Protein AF-A0A1A8EC72-F1 (afdb_monomer_lite)

Organism: Nothobranchius kadleci (NCBI:txid1051664)

pLDDT: mean 89.35, std 9.25, range [60.19, 98.5]

Foldseek 3Di:
DAAQPQDPPFAWFAQQKTFPPGDPQLNCLSQQVAQNRGGDDWAKDKDAWDQWGDWDGGNNHTHDIDRGTGGIIIGTPDGNPLDPHDQWDDDDNDTDHDDLDDDDLVVQQVVQVVVVHGFADDDDPVSVVCCCVPCVVRDDDDHGPDDPDD

Sequence (150 aa):
CPAGCSQSNYIVYGTSVYRGDSNICAAAIHAGVILNEVGGDCTLLKAEGQNFYPGSTRNGITSRQFDGNYAVSYTFADGELRCSGPDWYEFGEFCYKPFVDKKTWHNARRACRNLGADLVSIQSMLEQSWLESYLYEVTSDVWTGLNDLV

Radius of gyration: 19.46 Å; chains: 1; bounding box: 37×26×62 Å

InterPro domains:
  IPR001304 C-type lectin-like [PF00059] (102-147)
  IPR001304 C-type lectin-like [PS50041] (91-150)
  IPR004043 LCCL domain [PF03815] (1-67)
  IPR004043 LCCL domain [PS50820] (1-63)
  IPR004043 LCCL domain [SM00603] (1-64)
  IPR016186 C-type lectin-like/link domain superfamily [G3DSA:3.10.100.10] (79-150)
  IPR016187 C-type lectin fold [SSF56436] (83-148)
  IPR036609 LCCL domain superfamily [G3DSA:2.170.130.20] (1-78)
  IPR036609 LCCL domain superfamily [SSF69848] (1-75)
  IPR051957 Cysteine-rich secretory LCCL domain-containing protein [PTHR31331] (1-97)

Secondary structure (DSSP, 8-state):
--S----TT---B-SSSEETTS-HHHHHHHHTSSBTTTB----EEEEEEEEEE---EETTEEPBPEEEEEEEEEEESS-S-SSSSTT-EEETTEEE----S---HHHHHHHHHHTT--S----SHHHHHHHHHHHTTT-S----S-----

Structure (mmCIF, N/CA/C/O backbone):
data_AF-A0A1A8EC72-F1
#
_entry.id   AF-A0A1A8EC72-F1
#
loop_
_atom_site.group_PDB
_atom_site.id
_atom_site.type_symbol
_atom_site.label_atom_id
_atom_site.label_alt_id
_atom_site.label_comp_id
_atom_site.label_asym_id
_atom_site.label_entity_id
_atom_site.label_seq_id
_atom_site.pdbx_PDB_ins_code
_atom_site.Cartn_x
_atom_site.Cartn_y
_atom_site.Cartn_z
_atom_site.occupancy
_atom_site.B_iso_or_equiv
_atom_site.auth_seq_id
_atom_site.auth_comp_id
_atom_site.auth_asym_id
_atom_site.auth_atom_id
_atom_site.pdbx_PDB_model_num
ATOM 1 N N . CYS A 1 1 ? -5.727 4.071 -5.957 1.00 88.69 1 CYS A N 1
ATOM 2 C CA . CYS A 1 1 ? -5.965 2.961 -6.908 1.00 88.69 1 CYS A CA 1
ATOM 3 C C . CYS A 1 1 ? -7.198 2.170 -6.488 1.00 88.69 1 CYS A C 1
ATOM 5 O O . CYS A 1 1 ? -7.324 1.891 -5.301 1.00 88.69 1 CYS A O 1
ATOM 7 N N . PRO A 1 2 ? -8.113 1.823 -7.410 1.00 89.56 2 PRO A N 1
ATOM 8 C CA . PRO A 1 2 ? -9.294 1.025 -7.075 1.00 89.56 2 PRO A CA 1
ATOM 9 C C . PRO A 1 2 ? -8.935 -0.443 -6.797 1.00 89.56 2 PRO A C 1
ATOM 11 O O . PRO A 1 2 ? -7.902 -0.930 -7.262 1.00 89.56 2 PRO A O 1
ATOM 14 N N . ALA A 1 3 ? -9.823 -1.148 -6.095 1.00 88.06 3 ALA A N 1
ATOM 15 C CA . ALA A 1 3 ? -9.779 -2.603 -5.974 1.00 88.06 3 ALA A CA 1
ATOM 16 C C . ALA A 1 3 ? -9.926 -3.299 -7.346 1.00 88.06 3 ALA A C 1
ATOM 18 O O . ALA A 1 3 ? -10.551 -2.767 -8.266 1.00 88.06 3 ALA A O 1
ATOM 19 N N . GLY A 1 4 ? -9.379 -4.508 -7.477 1.00 89.06 4 GLY A N 1
ATOM 20 C CA . GLY A 1 4 ? -9.456 -5.354 -8.671 1.00 89.06 4 GLY A CA 1
ATOM 21 C C . GLY A 1 4 ? -8.608 -4.862 -9.847 1.00 89.06 4 GLY A C 1
ATOM 22 O O . GLY A 1 4 ? -8.975 -5.065 -11.004 1.00 89.06 4 GLY A O 1
ATOM 23 N N . CYS A 1 5 ? -7.486 -4.193 -9.579 1.00 87.75 5 CYS A N 1
ATOM 24 C CA . CYS A 1 5 ? -6.625 -3.599 -10.600 1.00 87.75 5 CYS A CA 1
ATOM 25 C C . CYS A 1 5 ? -5.564 -4.561 -11.187 1.00 87.75 5 CYS A C 1
ATOM 27 O O . CYS A 1 5 ? -4.719 -4.147 -11.975 1.00 87.75 5 CYS A O 1
ATOM 29 N N . SER A 1 6 ? -5.596 -5.859 -10.874 1.00 86.88 6 SER A N 1
ATOM 30 C CA . SER A 1 6 ? -4.670 -6.871 -11.412 1.00 86.88 6 SER A CA 1
ATOM 31 C C . SER A 1 6 ? -5.017 -7.334 -12.837 1.00 86.88 6 SER A C 1
ATOM 33 O O . SER A 1 6 ? -5.103 -8.534 -13.110 1.00 86.88 6 SER A O 1
ATOM 35 N N . GLN A 1 7 ? -5.278 -6.405 -13.758 1.00 83.25 7 GLN A N 1
ATOM 36 C CA . GLN A 1 7 ? -5.673 -6.766 -15.120 1.00 83.25 7 GLN A CA 1
ATOM 37 C C . GLN A 1 7 ? -4.478 -7.268 -15.942 1.00 83.25 7 GLN A C 1
ATOM 39 O O . GLN A 1 7 ? -3.408 -6.661 -15.956 1.00 83.25 7 GLN A O 1
ATOM 44 N N . SER A 1 8 ? -4.679 -8.349 -16.698 1.00 73.94 8 SER A N 1
ATOM 45 C CA . SER A 1 8 ? -3.632 -8.983 -17.512 1.00 73.94 8 SER A CA 1
ATOM 46 C C . SER A 1 8 ? -3.188 -8.161 -18.730 1.00 73.94 8 SER A C 1
ATOM 48 O O . SER A 1 8 ? -2.183 -8.486 -19.360 1.00 73.94 8 SER A O 1
ATOM 50 N N . ASN A 1 9 ? -3.940 -7.120 -19.099 1.00 85.06 9 ASN A N 1
ATOM 51 C CA . ASN A 1 9 ? -3.592 -6.184 -20.170 1.00 85.06 9 ASN A CA 1
ATOM 52 C C . ASN A 1 9 ? -2.730 -5.008 -19.681 1.00 85.06 9 ASN A C 1
ATOM 54 O O . ASN A 1 9 ? -2.184 -4.290 -20.520 1.00 85.06 9 ASN A O 1
ATOM 58 N N . TYR A 1 10 ? -2.594 -4.794 -18.367 1.00 91.62 10 TYR A N 1
ATOM 59 C CA . TYR A 1 10 ? -1.687 -3.774 -17.860 1.00 91.62 10 TYR A CA 1
ATOM 60 C C . TYR A 1 10 ? -0.241 -4.169 -18.113 1.00 91.62 10 TYR A C 1
ATOM 62 O O . TYR A 1 10 ? 0.170 -5.317 -17.946 1.00 91.62 10 TYR A O 1
ATOM 70 N N . ILE A 1 11 ? 0.539 -3.182 -18.540 1.00 93.75 11 ILE A N 1
ATOM 71 C CA . ILE A 1 11 ? 1.951 -3.361 -18.827 1.00 93.75 11 ILE A CA 1
ATOM 72 C C . ILE A 1 11 ? 2.735 -2.710 -17.696 1.00 93.75 11 ILE A C 1
ATOM 74 O O . ILE A 1 11 ? 2.563 -1.528 -17.402 1.00 93.75 11 ILE A O 1
ATOM 78 N N . VAL A 1 12 ? 3.592 -3.506 -17.068 1.00 97.50 12 VAL A N 1
ATOM 79 C CA . VAL A 1 12 ? 4.514 -3.073 -16.021 1.00 97.50 12 VAL A CA 1
ATOM 80 C C . VAL A 1 12 ? 5.911 -3.482 -16.456 1.00 97.50 12 VAL A C 1
ATOM 82 O O . VAL A 1 12 ? 6.105 -4.629 -16.854 1.00 97.50 12 VAL A O 1
ATOM 85 N N . TYR A 1 13 ? 6.872 -2.566 -16.394 1.00 98.06 13 TYR A N 1
ATOM 86 C CA . TYR A 1 13 ? 8.286 -2.837 -16.636 1.00 98.06 13 TYR A CA 1
ATOM 87 C C . TYR A 1 13 ? 9.100 -2.492 -15.396 1.00 98.06 13 TYR A C 1
ATOM 89 O O . TYR A 1 13 ? 8.947 -1.400 -14.850 1.00 98.06 13 TYR A O 1
ATOM 97 N N . GLY A 1 14 ? 10.003 -3.388 -15.003 1.00 97.44 14 GLY A N 1
ATOM 98 C CA . GLY A 1 14 ? 10.832 -3.215 -13.809 1.00 97.44 14 GLY A CA 1
ATOM 99 C C . GLY A 1 14 ? 10.240 -3.841 -12.546 1.00 97.44 14 GLY A C 1
ATOM 100 O O . GLY A 1 14 ? 9.069 -4.212 -12.510 1.00 97.44 14 GLY A O 1
ATOM 101 N N . THR A 1 15 ? 11.075 -3.973 -11.509 1.00 94.44 15 THR A N 1
ATOM 102 C CA . THR A 1 15 ? 10.726 -4.710 -10.281 1.00 94.44 15 THR A CA 1
ATOM 103 C C . THR A 1 15 ? 10.732 -3.880 -8.999 1.00 94.44 15 THR A C 1
ATOM 105 O O . THR A 1 15 ? 9.879 -4.094 -8.147 1.00 94.44 15 THR A O 1
ATOM 108 N N . SER A 1 16 ? 11.714 -2.995 -8.830 1.00 91.50 16 SER A N 1
ATOM 109 C CA . SER A 1 16 ? 11.851 -2.099 -7.667 1.00 91.50 16 SER A CA 1
ATOM 110 C C . SER A 1 16 ? 11.890 -0.643 -8.123 1.00 91.50 16 SER A C 1
ATOM 112 O O . SER A 1 16 ? 11.370 0.241 -7.454 1.00 91.50 16 SER A O 1
ATOM 114 N N . VAL A 1 17 ? 12.471 -0.417 -9.302 1.00 96.38 17 VAL A N 1
ATOM 115 C CA . VAL A 1 17 ? 12.316 0.803 -10.083 1.00 96.38 17 VAL A CA 1
ATOM 116 C C . VAL A 1 17 ? 11.488 0.443 -11.304 1.00 96.38 17 VAL A C 1
ATOM 118 O O . VAL A 1 17 ? 11.834 -0.497 -12.023 1.00 96.38 17 VAL A O 1
ATOM 121 N N . TYR A 1 18 ? 10.389 1.160 -11.509 1.00 97.81 18 TYR A N 1
ATOM 122 C CA . TYR A 1 18 ? 9.470 0.932 -12.613 1.00 97.81 18 TYR A CA 1
ATOM 123 C C . TYR A 1 18 ? 9.700 1.958 -13.711 1.00 97.81 18 TYR A C 1
ATOM 125 O O . TYR A 1 18 ? 9.964 3.135 -13.450 1.00 97.81 18 TYR A O 1
ATOM 133 N N . ARG A 1 19 ? 9.589 1.515 -14.962 1.00 98.19 19 ARG A N 1
ATOM 134 C CA . ARG A 1 19 ? 9.679 2.406 -16.121 1.00 98.19 19 ARG A CA 1
ATOM 135 C C . ARG A 1 19 ? 8.512 3.389 -16.108 1.00 98.19 19 ARG A C 1
ATOM 137 O O . ARG A 1 19 ? 7.396 2.989 -15.782 1.00 98.19 19 ARG A O 1
ATOM 144 N N . GLY A 1 20 ? 8.750 4.642 -16.489 1.00 97.56 20 GLY A N 1
ATOM 145 C CA . GLY A 1 20 ? 7.800 5.740 -16.291 1.00 97.56 20 GLY A CA 1
ATOM 146 C C . GLY A 1 20 ? 6.425 5.617 -16.957 1.00 97.56 20 GLY A C 1
ATOM 147 O O . GLY A 1 20 ? 5.506 6.313 -16.545 1.00 97.56 20 GLY A O 1
ATOM 148 N N . ASP A 1 21 ? 6.257 4.739 -17.945 1.00 96.75 21 ASP A N 1
ATOM 149 C CA . ASP A 1 21 ? 4.975 4.436 -18.604 1.00 96.75 21 ASP A CA 1
ATOM 150 C C . ASP A 1 21 ? 4.284 3.165 -18.082 1.00 96.75 21 ASP A C 1
ATOM 152 O O . ASP A 1 21 ? 3.232 2.775 -18.590 1.00 96.75 21 ASP A O 1
ATOM 156 N N . SER A 1 22 ? 4.859 2.502 -17.078 1.00 97.25 22 SER A N 1
ATOM 157 C CA . SER A 1 22 ? 4.249 1.334 -16.443 1.00 97.25 22 SER A CA 1
ATOM 158 C C . SER A 1 22 ? 2.954 1.727 -15.738 1.00 97.25 22 SER A C 1
ATOM 160 O O . SER A 1 22 ? 2.901 2.762 -15.069 1.00 97.25 22 SER A O 1
ATOM 162 N N . ASN A 1 23 ? 1.925 0.879 -15.822 1.00 96.25 23 ASN A N 1
ATOM 163 C CA . ASN A 1 23 ? 0.666 1.122 -15.121 1.00 96.25 23 ASN A CA 1
ATOM 164 C C . ASN A 1 23 ? 0.902 1.217 -13.605 1.00 96.25 23 ASN A C 1
ATOM 166 O O . ASN A 1 23 ? 1.350 0.255 -12.986 1.00 96.25 23 ASN A O 1
ATOM 170 N N . ILE A 1 24 ? 0.562 2.368 -13.025 1.00 95.19 24 ILE A N 1
ATOM 171 C CA . ILE A 1 24 ? 0.869 2.705 -11.631 1.00 95.19 24 ILE A CA 1
ATOM 172 C C . ILE A 1 24 ? 0.200 1.743 -10.647 1.00 95.19 24 ILE A C 1
ATOM 174 O O . ILE A 1 24 ? 0.851 1.272 -9.724 1.00 95.19 24 ILE A O 1
ATOM 178 N N . CYS A 1 25 ? -1.078 1.414 -10.839 1.00 94.50 25 CYS A N 1
ATOM 179 C CA . CYS A 1 25 ? -1.806 0.572 -9.890 1.00 94.50 25 CYS A CA 1
ATOM 180 C C . CYS A 1 25 ? -1.370 -0.894 -9.962 1.00 94.50 25 CYS A C 1
ATOM 182 O O . CYS A 1 25 ? -1.184 -1.531 -8.929 1.00 94.50 25 CYS A O 1
ATOM 184 N N . ALA A 1 26 ? -1.125 -1.416 -11.165 1.00 95.31 26 ALA A N 1
ATOM 185 C CA . ALA A 1 26 ? -0.550 -2.745 -11.331 1.00 95.31 26 ALA A CA 1
ATOM 186 C C . ALA A 1 26 ? 0.883 -2.812 -10.778 1.00 95.31 26 ALA A C 1
ATOM 188 O O . ALA A 1 26 ? 1.242 -3.795 -10.136 1.00 95.31 26 ALA A O 1
ATOM 189 N N . ALA A 1 27 ? 1.690 -1.763 -10.973 1.00 95.69 27 ALA A N 1
ATOM 190 C CA . ALA A 1 27 ? 3.025 -1.659 -10.388 1.00 95.69 27 ALA A CA 1
ATOM 191 C C . ALA A 1 27 ? 2.980 -1.544 -8.856 1.00 95.69 27 ALA A C 1
ATOM 193 O O . ALA A 1 27 ? 3.831 -2.122 -8.190 1.00 95.69 27 ALA A O 1
ATOM 194 N N . ALA A 1 28 ? 1.984 -0.858 -8.288 1.00 93.56 28 ALA A N 1
ATOM 195 C CA . ALA A 1 28 ? 1.795 -0.743 -6.842 1.00 93.56 28 ALA A CA 1
ATOM 196 C C . ALA A 1 28 ? 1.427 -2.095 -6.217 1.00 93.56 28 ALA A C 1
ATOM 198 O O . ALA A 1 28 ? 2.003 -2.473 -5.199 1.00 93.56 28 ALA A O 1
ATOM 199 N N . ILE A 1 29 ? 0.545 -2.864 -6.867 1.00 92.50 29 ILE A N 1
ATOM 200 C CA . ILE A 1 29 ? 0.246 -4.248 -6.471 1.00 92.50 29 ILE A CA 1
ATOM 201 C C . ILE A 1 29 ? 1.508 -5.103 -6.598 1.00 92.50 29 ILE A C 1
ATOM 203 O O . ILE A 1 29 ? 1.889 -5.765 -5.641 1.00 92.50 29 ILE A O 1
ATOM 207 N N . HIS A 1 30 ? 2.210 -5.044 -7.737 1.00 94.06 30 HIS A N 1
ATOM 208 C CA . HIS A 1 30 ? 3.473 -5.761 -7.943 1.00 94.06 30 HIS A CA 1
ATOM 209 C C . HIS A 1 30 ? 4.497 -5.449 -6.837 1.00 94.06 30 HIS A C 1
ATOM 211 O O . HIS A 1 30 ? 5.132 -6.353 -6.301 1.00 94.06 30 HIS A O 1
ATOM 217 N N . ALA A 1 31 ? 4.633 -4.176 -6.460 1.00 92.50 31 ALA A N 1
ATOM 218 C CA . ALA A 1 31 ? 5.512 -3.716 -5.388 1.00 92.50 31 ALA A CA 1
ATOM 219 C C . ALA A 1 31 ? 5.044 -4.136 -3.985 1.00 92.50 31 ALA A C 1
ATOM 221 O O . ALA A 1 31 ? 5.821 -4.021 -3.044 1.00 92.50 31 ALA A O 1
ATOM 222 N N . GLY A 1 32 ? 3.803 -4.607 -3.845 1.00 89.19 32 GLY A N 1
ATOM 223 C CA . GLY A 1 32 ? 3.195 -4.941 -2.560 1.00 89.19 32 GLY A CA 1
ATOM 224 C C . GLY A 1 32 ? 2.800 -3.716 -1.745 1.00 89.19 32 GLY A C 1
ATOM 225 O O . GLY A 1 32 ? 2.630 -3.843 -0.544 1.00 89.19 32 GLY A O 1
ATOM 226 N N . VAL A 1 33 ? 2.677 -2.544 -2.374 1.00 89.06 33 VAL A N 1
ATOM 227 C CA . VAL A 1 33 ? 2.325 -1.266 -1.724 1.00 89.06 33 VAL A CA 1
ATOM 228 C C . VAL A 1 33 ? 0.823 -1.163 -1.481 1.00 89.06 33 VAL A C 1
ATOM 230 O O . VAL A 1 33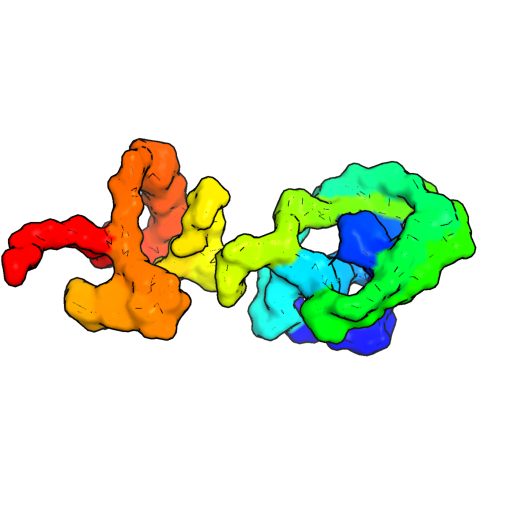 ? 0.379 -0.541 -0.524 1.00 89.06 33 VAL A O 1
ATOM 233 N N . ILE A 1 34 ? 0.027 -1.798 -2.341 1.00 85.94 34 ILE A N 1
ATOM 234 C CA . ILE A 1 34 ? -1.422 -1.925 -2.177 1.00 85.94 34 ILE A CA 1
ATOM 235 C C . ILE A 1 34 ? -1.842 -3.371 -2.445 1.00 85.94 34 ILE A C 1
ATOM 237 O O . ILE A 1 34 ? -1.224 -4.064 -3.256 1.00 85.94 34 ILE A O 1
ATOM 241 N N . LEU A 1 35 ? -2.926 -3.813 -1.808 1.00 85.50 35 LEU A N 1
ATOM 242 C CA . LEU A 1 35 ? -3.542 -5.109 -2.097 1.00 85.50 35 LEU A CA 1
ATOM 243 C C . LEU A 1 35 ? -4.523 -4.985 -3.261 1.00 85.50 35 LEU A C 1
ATOM 245 O O . LEU A 1 35 ? -5.261 -4.006 -3.358 1.00 85.50 35 LEU A O 1
ATOM 249 N N . ASN A 1 36 ? -4.578 -5.991 -4.131 1.00 88.56 36 ASN A N 1
ATOM 250 C CA . ASN A 1 36 ? -5.475 -5.963 -5.284 1.00 88.56 36 ASN A CA 1
ATOM 251 C C . ASN A 1 36 ? -6.949 -5.967 -4.863 1.00 88.56 36 ASN A C 1
ATOM 253 O O . ASN A 1 36 ? -7.755 -5.239 -5.423 1.00 88.56 36 ASN A O 1
ATOM 257 N N . GLU A 1 37 ? -7.306 -6.772 -3.873 1.00 86.06 37 GLU A N 1
ATOM 258 C CA . GLU A 1 37 ? -8.671 -6.967 -3.386 1.00 86.06 37 GLU A CA 1
ATOM 259 C C . GLU A 1 37 ? -9.279 -5.723 -2.727 1.00 86.06 37 GLU A C 1
ATOM 261 O O . GLU A 1 37 ? -10.501 -5.590 -2.719 1.00 86.06 37 GLU A O 1
ATOM 266 N N . VAL A 1 38 ? -8.451 -4.802 -2.226 1.00 83.06 38 VAL A N 1
ATOM 267 C CA . VAL A 1 38 ? -8.923 -3.581 -1.553 1.00 83.06 38 VAL A CA 1
ATOM 268 C C . VAL A 1 38 ? -8.579 -2.310 -2.330 1.00 83.06 38 VAL A C 1
ATOM 270 O O . VAL A 1 38 ? -9.350 -1.353 -2.324 1.00 83.06 38 VAL A O 1
ATOM 273 N N . GLY A 1 39 ? -7.452 -2.290 -3.040 1.00 84.38 39 GLY A N 1
ATOM 274 C CA . GLY A 1 39 ? -6.882 -1.064 -3.585 1.00 84.38 39 GLY A CA 1
ATOM 275 C C . GLY A 1 39 ? -6.236 -0.217 -2.486 1.00 84.38 39 GLY A C 1
ATOM 276 O O . GLY A 1 39 ? -5.735 -0.747 -1.496 1.00 84.38 39 GLY A O 1
ATOM 277 N N . GLY A 1 40 ? -6.228 1.100 -2.677 1.00 82.38 40 GLY A N 1
ATOM 278 C CA . GLY A 1 40 ? -5.652 2.053 -1.727 1.00 82.38 40 GLY A CA 1
ATOM 279 C C . GLY A 1 40 ? -4.837 3.147 -2.401 1.00 82.38 40 GLY A C 1
ATOM 280 O O . GLY A 1 40 ? -4.702 3.179 -3.632 1.00 82.38 40 GLY A O 1
ATOM 281 N N . ASP A 1 41 ? -4.309 4.052 -1.589 1.00 83.44 41 ASP A N 1
ATOM 282 C CA . ASP A 1 41 ? -3.430 5.122 -2.044 1.00 83.44 41 ASP A CA 1
ATOM 283 C C . ASP A 1 41 ? -1.981 4.642 -2.116 1.00 83.44 41 ASP A C 1
ATOM 285 O O . ASP A 1 41 ? -1.549 3.780 -1.358 1.00 83.44 41 ASP A O 1
ATOM 289 N N . CYS A 1 42 ? -1.233 5.179 -3.075 1.00 86.00 42 CYS A N 1
ATOM 290 C CA . CYS A 1 42 ? 0.184 4.891 -3.246 1.00 86.00 42 CYS A CA 1
ATOM 291 C C . CYS A 1 42 ? 0.912 6.190 -3.590 1.00 86.00 42 CYS A C 1
ATOM 293 O O . CYS A 1 42 ? 0.499 6.910 -4.506 1.00 86.00 42 CYS A O 1
ATOM 295 N N . THR A 1 43 ? 2.006 6.483 -2.891 1.00 88.38 43 THR A N 1
ATOM 296 C CA . THR A 1 43 ? 2.817 7.675 -3.164 1.00 88.38 43 THR A CA 1
ATOM 297 C C . THR A 1 43 ? 3.979 7.317 -4.082 1.00 88.38 43 THR A C 1
ATOM 299 O O . THR A 1 43 ? 4.734 6.385 -3.808 1.00 88.38 43 THR A O 1
ATOM 302 N N . LEU A 1 44 ? 4.139 8.051 -5.187 1.00 92.88 44 LEU A N 1
ATOM 303 C CA . LEU A 1 44 ? 5.206 7.817 -6.161 1.00 92.88 44 LEU A CA 1
ATOM 304 C C . LEU A 1 44 ? 6.347 8.809 -5.957 1.00 92.88 44 LEU A C 1
ATOM 306 O O . LEU A 1 44 ? 6.125 10.011 -5.816 1.00 92.88 44 LEU A O 1
ATOM 310 N N . LEU A 1 45 ? 7.575 8.311 -6.049 1.00 94.19 45 LEU A N 1
ATOM 311 C CA . LEU A 1 45 ? 8.780 9.123 -6.134 1.00 94.19 45 LEU A CA 1
ATOM 312 C C . LEU A 1 45 ? 9.301 9.066 -7.569 1.00 94.19 45 LEU A C 1
ATOM 314 O O . LEU A 1 45 ? 9.614 7.995 -8.093 1.00 94.19 45 LEU A O 1
ATOM 318 N N . LYS A 1 46 ? 9.386 10.230 -8.221 1.00 96.25 46 LYS A N 1
ATOM 319 C CA . LYS A 1 46 ? 10.021 10.345 -9.538 1.00 96.25 46 LYS A CA 1
ATOM 320 C C . LYS A 1 46 ? 11.501 9.984 -9.407 1.00 96.25 46 LYS A C 1
ATOM 322 O O . LYS A 1 46 ? 12.178 10.499 -8.522 1.00 96.25 46 LYS A O 1
ATOM 327 N N . ALA A 1 47 ? 12.000 9.161 -10.323 1.00 96.06 47 ALA A N 1
ATOM 328 C CA . ALA A 1 47 ? 13.401 8.772 -10.376 1.00 96.06 47 ALA A CA 1
ATOM 329 C C . ALA A 1 47 ? 13.976 8.954 -11.788 1.00 96.06 47 ALA A C 1
ATOM 331 O O . ALA A 1 47 ? 13.243 9.061 -12.778 1.00 96.06 47 ALA A O 1
ATOM 332 N N . GLU A 1 48 ? 15.303 8.973 -11.876 1.00 97.75 48 GLU A N 1
ATOM 333 C CA . GLU A 1 48 ? 16.010 9.003 -13.154 1.00 97.75 48 GLU A CA 1
ATOM 334 C C . GLU A 1 48 ? 15.715 7.751 -13.992 1.00 97.75 48 GLU A C 1
ATOM 336 O O . GLU A 1 48 ? 15.406 6.667 -13.482 1.00 97.75 48 GLU A O 1
ATOM 341 N N . GLY A 1 49 ? 15.793 7.920 -15.308 1.00 97.56 49 GLY A N 1
ATOM 342 C CA . GLY A 1 49 ? 15.701 6.836 -16.275 1.00 97.56 49 GLY A CA 1
ATOM 343 C C . GLY A 1 49 ? 16.774 5.756 -16.099 1.00 97.56 49 GLY A C 1
ATOM 344 O O . GLY A 1 49 ? 17.841 6.009 -15.542 1.00 97.56 49 GLY A O 1
ATOM 345 N N . GLN A 1 50 ? 16.507 4.546 -16.593 1.00 97.88 50 GLN A N 1
ATOM 346 C CA . GLN A 1 50 ? 17.479 3.448 -16.625 1.00 97.88 50 GLN A CA 1
ATOM 347 C C . GLN A 1 50 ? 17.622 2.893 -18.043 1.00 97.88 50 GLN A C 1
ATOM 349 O O . GLN A 1 50 ? 16.742 3.041 -18.890 1.00 97.88 50 GLN A O 1
ATOM 354 N N . ASN A 1 51 ? 18.753 2.239 -18.298 1.00 97.56 51 ASN A N 1
ATOM 355 C CA . ASN A 1 51 ? 19.011 1.496 -19.530 1.00 97.56 51 ASN A CA 1
ATOM 356 C C . ASN A 1 51 ? 18.614 0.017 -19.441 1.00 97.56 51 ASN A C 1
ATOM 358 O O . ASN A 1 51 ? 18.663 -0.686 -20.445 1.00 97.56 51 ASN A O 1
ATOM 362 N N . PHE A 1 52 ? 18.225 -0.450 -18.257 1.00 97.88 52 PHE A N 1
ATOM 363 C CA . PHE A 1 52 ? 17.780 -1.811 -18.024 1.00 97.88 52 PHE A CA 1
ATOM 364 C C . PHE A 1 52 ? 16.784 -1.840 -16.866 1.00 97.88 52 PHE A C 1
ATOM 366 O O . PHE A 1 52 ? 17.067 -1.316 -15.793 1.00 97.88 52 PHE A O 1
ATOM 373 N N . TYR A 1 53 ? 15.640 -2.486 -17.072 1.00 98.31 53 TYR A N 1
ATOM 374 C CA . TYR A 1 53 ? 14.629 -2.723 -16.047 1.00 98.31 53 TYR A CA 1
ATOM 375 C C . TYR A 1 53 ? 14.407 -4.233 -15.928 1.00 98.31 53 TYR A C 1
ATOM 377 O O . TYR A 1 53 ? 13.861 -4.826 -16.862 1.00 98.31 53 TYR A O 1
ATOM 385 N N . PRO A 1 54 ? 14.797 -4.881 -14.817 1.00 97.81 54 PRO A N 1
ATOM 386 C CA . PRO A 1 54 ? 14.583 -6.314 -14.638 1.00 97.81 54 PRO A CA 1
ATOM 387 C C . PRO A 1 54 ? 13.094 -6.624 -14.445 1.00 97.81 54 PRO A C 1
ATOM 389 O O . PRO A 1 54 ? 12.423 -5.981 -13.637 1.00 97.81 54 PRO A O 1
ATOM 392 N N . GLY A 1 55 ? 12.586 -7.624 -15.165 1.00 97.56 55 GLY A N 1
ATOM 393 C CA . GLY A 1 55 ? 11.233 -8.151 -14.961 1.00 97.56 55 GLY A CA 1
ATOM 394 C C . GLY A 1 55 ? 11.198 -9.200 -13.850 1.00 97.56 55 GLY A C 1
ATOM 395 O O . GLY A 1 55 ? 12.178 -9.912 -13.629 1.00 97.56 55 GLY A O 1
ATOM 396 N N . SER A 1 56 ? 10.073 -9.315 -13.152 1.00 97.75 56 SER A N 1
ATOM 397 C CA . SER A 1 56 ? 9.837 -10.344 -12.137 1.00 97.75 56 SER A CA 1
ATOM 398 C C . SER A 1 56 ? 8.342 -10.643 -11.985 1.00 97.75 56 SER A C 1
ATOM 400 O O . SER A 1 56 ? 7.503 -10.058 -12.666 1.00 97.75 56 SER A O 1
ATOM 402 N N . THR A 1 57 ? 7.990 -11.603 -11.131 1.00 95.69 57 THR A N 1
ATOM 403 C CA . THR A 1 57 ? 6.599 -11.806 -10.705 1.00 95.69 57 THR A CA 1
ATOM 404 C C . THR A 1 57 ? 6.528 -11.642 -9.198 1.00 95.69 57 THR A C 1
ATOM 406 O O . THR A 1 57 ? 7.229 -12.348 -8.473 1.00 95.69 57 THR A O 1
ATOM 409 N N . ARG A 1 58 ? 5.700 -10.705 -8.735 1.00 92.44 58 ARG A N 1
ATOM 410 C CA . ARG A 1 58 ? 5.468 -10.397 -7.318 1.00 92.44 58 ARG A CA 1
ATOM 411 C C . ARG A 1 58 ? 3.994 -10.082 -7.114 1.00 92.44 58 ARG A C 1
ATOM 413 O O . ARG A 1 58 ? 3.379 -9.462 -7.980 1.00 92.44 58 ARG A O 1
ATOM 420 N N . ASN A 1 59 ? 3.427 -10.530 -5.994 1.00 89.88 59 ASN A N 1
ATOM 421 C CA . ASN A 1 59 ? 2.054 -10.196 -5.591 1.00 89.88 59 ASN A CA 1
ATOM 422 C C . ASN A 1 59 ? 1.001 -10.430 -6.696 1.00 89.88 59 ASN A C 1
ATOM 424 O O . ASN A 1 59 ? 0.081 -9.642 -6.894 1.00 89.88 59 ASN A O 1
ATOM 428 N N . GLY A 1 60 ? 1.167 -11.511 -7.467 1.00 90.12 60 GLY A N 1
ATOM 429 C CA . GLY A 1 60 ? 0.251 -11.888 -8.550 1.00 90.12 60 GLY A CA 1
ATOM 430 C C . GLY A 1 60 ? 0.370 -11.072 -9.845 1.00 90.12 60 GLY A C 1
ATOM 431 O O . GLY A 1 60 ? -0.358 -11.355 -10.792 1.00 90.12 60 GLY A O 1
ATOM 432 N N . ILE A 1 61 ? 1.288 -10.105 -9.929 1.00 94.44 61 ILE A N 1
ATOM 433 C CA . ILE A 1 61 ? 1.571 -9.331 -11.143 1.00 94.44 61 ILE A CA 1
ATOM 434 C C . ILE A 1 61 ? 2.912 -9.777 -11.724 1.00 94.44 61 ILE A C 1
ATOM 436 O O . ILE A 1 61 ? 3.897 -9.916 -11.001 1.00 94.44 61 ILE A O 1
ATOM 44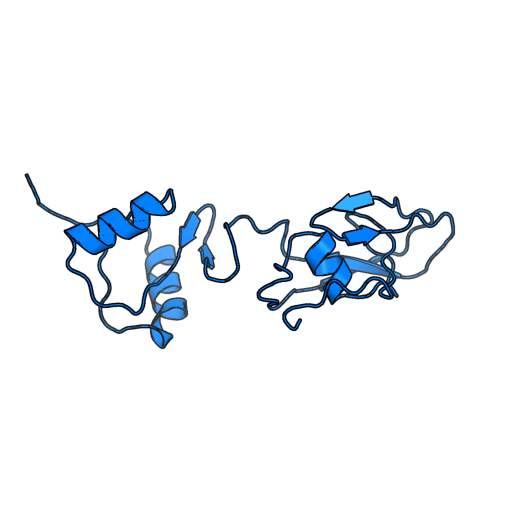0 N N . THR A 1 62 ? 2.973 -9.960 -13.043 1.00 95.56 62 THR A N 1
ATOM 441 C CA . THR A 1 62 ? 4.228 -10.187 -13.771 1.00 95.56 62 THR A CA 1
ATOM 442 C C . THR A 1 62 ? 4.655 -8.902 -14.471 1.00 95.56 62 THR A C 1
ATOM 444 O O . THR A 1 62 ? 3.981 -8.428 -15.387 1.00 95.56 62 THR A O 1
ATOM 447 N N . SER A 1 63 ? 5.792 -8.347 -14.061 1.00 97.25 63 SER A N 1
ATOM 448 C CA . SER A 1 63 ? 6.463 -7.251 -14.753 1.00 97.25 63 SER A CA 1
ATOM 449 C C . SER A 1 63 ? 7.381 -7.776 -15.859 1.00 97.25 63 SER A C 1
ATOM 451 O O . SER A 1 63 ? 7.950 -8.868 -15.795 1.00 97.25 63 SER A O 1
ATOM 453 N N . ARG A 1 64 ? 7.527 -6.987 -16.919 1.00 97.38 64 ARG A N 1
ATOM 454 C CA . ARG A 1 64 ? 8.350 -7.299 -18.084 1.00 97.38 64 ARG A CA 1
ATOM 455 C C . ARG A 1 64 ? 9.747 -6.728 -17.909 1.00 97.38 64 ARG A C 1
ATOM 457 O O . ARG A 1 64 ? 9.928 -5.624 -17.397 1.00 97.38 64 ARG A O 1
ATOM 464 N N . GLN A 1 65 ? 10.729 -7.467 -18.406 1.00 98.25 65 GLN A N 1
ATOM 465 C CA . GLN A 1 65 ? 12.070 -6.931 -18.570 1.00 98.25 65 GLN A CA 1
ATOM 466 C C . GLN A 1 65 ? 12.096 -5.936 -19.736 1.00 98.25 65 GLN A C 1
ATOM 468 O O . GLN A 1 65 ? 11.417 -6.133 -20.747 1.00 98.25 65 GLN A O 1
ATOM 473 N N . PHE A 1 66 ? 12.899 -4.887 -19.606 1.00 98.19 66 PHE A N 1
ATOM 474 C CA . PHE A 1 66 ? 13.216 -3.971 -20.694 1.00 98.19 66 PHE A CA 1
ATOM 475 C C . PHE A 1 66 ? 14.722 -3.735 -20.739 1.00 98.19 66 PHE A C 1
ATOM 477 O O . PHE A 1 66 ? 15.303 -3.305 -19.749 1.00 98.19 66 PHE A O 1
ATOM 484 N N . ASP A 1 67 ? 15.333 -4.028 -21.883 1.00 97.25 67 ASP A N 1
ATOM 485 C CA . ASP A 1 67 ? 16.745 -3.770 -22.163 1.00 97.25 67 ASP A CA 1
ATOM 486 C C . ASP A 1 67 ? 16.817 -2.641 -23.198 1.00 97.25 67 ASP A C 1
ATOM 488 O O . ASP A 1 67 ? 16.539 -2.837 -24.383 1.00 97.25 67 ASP A O 1
ATOM 492 N N . GLY A 1 68 ? 17.024 -1.420 -22.713 1.00 95.25 68 GLY A N 1
ATOM 493 C CA . GLY A 1 68 ? 16.896 -0.199 -23.493 1.00 95.25 68 GLY A CA 1
ATOM 494 C C . GLY A 1 68 ? 16.834 1.046 -22.613 1.00 95.25 68 GLY A C 1
ATOM 495 O O . GLY A 1 68 ? 16.384 1.010 -21.469 1.00 95.25 68 GLY A O 1
ATOM 496 N N . ASN A 1 69 ? 17.278 2.176 -23.163 1.00 96.69 69 ASN A N 1
ATOM 497 C CA . ASN A 1 69 ? 17.241 3.460 -22.467 1.00 96.69 69 ASN A CA 1
ATOM 498 C C . ASN A 1 69 ? 15.810 4.004 -22.400 1.00 96.69 69 ASN A C 1
ATOM 500 O O . ASN A 1 69 ? 15.151 4.162 -23.430 1.00 96.69 69 ASN A O 1
ATOM 504 N N . TYR A 1 70 ? 15.351 4.315 -21.192 1.00 97.56 70 TYR A N 1
ATOM 505 C CA . TYR A 1 70 ? 14.120 5.051 -20.961 1.00 97.56 70 TYR A CA 1
ATOM 506 C C . TYR A 1 70 ? 14.394 6.257 -20.066 1.00 97.56 70 TYR A C 1
ATOM 508 O O . TYR A 1 70 ? 15.092 6.135 -19.070 1.00 97.56 70 TYR A O 1
ATOM 516 N N . ALA A 1 71 ? 13.835 7.420 -20.407 1.00 97.38 71 ALA A N 1
ATOM 517 C CA . ALA A 1 71 ? 14.254 8.700 -19.828 1.00 97.38 71 ALA A CA 1
ATOM 518 C C . ALA A 1 71 ? 13.775 8.952 -18.387 1.00 97.38 71 ALA A C 1
ATOM 520 O O . ALA A 1 71 ? 14.333 9.802 -17.699 1.00 97.38 71 ALA A O 1
ATOM 521 N N . VAL A 1 72 ? 12.729 8.262 -17.930 1.00 97.81 72 VAL A N 1
ATOM 522 C CA . VAL A 1 72 ? 12.120 8.517 -16.619 1.00 97.81 72 VAL A CA 1
ATOM 523 C C . VAL A 1 72 ? 11.648 7.232 -15.960 1.00 97.81 72 VAL A C 1
ATOM 525 O O . VAL A 1 72 ? 11.095 6.344 -16.608 1.00 97.81 72 VAL A O 1
ATOM 528 N N . SER A 1 73 ? 11.827 7.156 -14.651 1.00 98.50 73 SER A N 1
ATOM 529 C CA . SER A 1 73 ? 11.351 6.044 -13.838 1.00 98.50 73 SER A CA 1
ATOM 530 C C . SER A 1 73 ? 10.533 6.553 -12.660 1.00 98.50 73 SER A C 1
ATOM 532 O O . SER A 1 73 ? 10.491 7.753 -12.373 1.00 98.50 73 SER A O 1
ATOM 5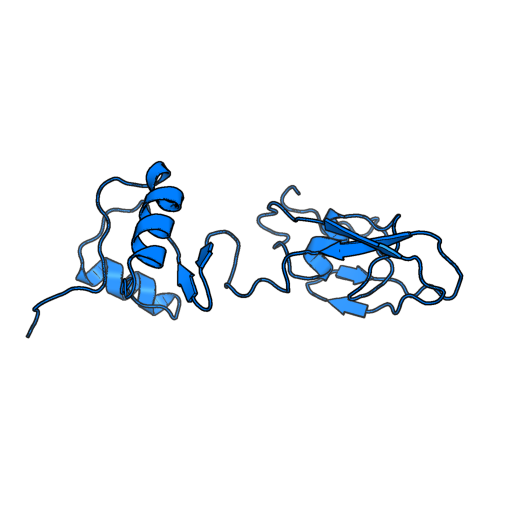34 N N . TYR A 1 74 ? 9.917 5.628 -11.937 1.00 97.44 74 TYR A N 1
ATOM 535 C CA . TYR A 1 74 ? 9.387 5.898 -10.610 1.00 97.44 74 TYR A CA 1
ATOM 536 C C . TYR A 1 74 ? 9.638 4.731 -9.659 1.00 97.44 74 TYR A C 1
ATOM 538 O O . TYR A 1 74 ? 9.818 3.581 -10.069 1.00 97.44 74 TYR A O 1
ATOM 546 N N . THR A 1 75 ? 9.627 5.046 -8.372 1.00 96.06 75 THR A N 1
ATOM 547 C CA . THR A 1 75 ? 9.522 4.084 -7.273 1.00 96.06 75 THR A CA 1
ATOM 548 C C . THR A 1 75 ? 8.314 4.451 -6.420 1.00 96.06 75 THR A C 1
ATOM 550 O O . THR A 1 75 ? 7.735 5.527 -6.584 1.00 96.06 75 THR A O 1
ATOM 553 N N . PHE A 1 76 ? 7.931 3.576 -5.501 1.00 92.56 76 PHE A N 1
ATOM 554 C CA . PHE A 1 76 ? 6.976 3.933 -4.457 1.00 92.56 76 PHE A CA 1
ATOM 555 C C . PHE A 1 76 ? 7.729 4.481 -3.242 1.00 92.56 76 PHE A C 1
ATOM 557 O O . PHE A 1 76 ? 8.859 4.062 -2.981 1.00 92.56 76 PHE A O 1
ATOM 564 N N . ALA A 1 77 ? 7.149 5.481 -2.576 1.00 84.81 77 ALA A N 1
ATOM 565 C CA . ALA A 1 77 ? 7.679 6.016 -1.321 1.00 84.81 77 ALA A CA 1
ATOM 566 C C . ALA A 1 77 ? 7.514 4.995 -0.189 1.00 84.81 77 ALA A C 1
ATOM 568 O O . ALA A 1 77 ? 8.391 4.857 0.661 1.00 84.81 77 ALA A O 1
ATOM 569 N N . ASP A 1 78 ? 6.408 4.259 -0.247 1.00 71.25 78 ASP A N 1
ATOM 570 C CA . ASP A 1 78 ? 6.071 3.184 0.668 1.00 71.25 78 ASP A CA 1
ATOM 571 C C . ASP A 1 78 ? 6.714 1.881 0.159 1.00 71.25 78 ASP A C 1
ATOM 573 O O . ASP A 1 78 ? 6.713 1.594 -1.044 1.00 71.25 78 ASP A O 1
ATOM 577 N N . GLY A 1 79 ? 7.332 1.116 1.063 1.00 64.50 79 GLY A N 1
ATOM 578 C CA . GLY A 1 79 ? 7.860 -0.217 0.758 1.00 64.50 79 GLY A CA 1
ATOM 579 C C . GLY A 1 79 ? 6.744 -1.253 0.586 1.00 64.50 79 GLY A C 1
ATOM 580 O O . GLY A 1 79 ? 5.562 -0.922 0.631 1.00 64.50 79 GLY A O 1
ATOM 581 N N . GLU A 1 80 ? 7.116 -2.525 0.416 1.00 64.44 80 GLU A N 1
ATOM 582 C CA . GLU A 1 80 ? 6.170 -3.641 0.577 1.00 64.44 80 GLU A CA 1
ATOM 583 C C . GLU A 1 80 ? 5.418 -3.455 1.904 1.00 64.44 80 GLU A C 1
ATOM 585 O O . GLU A 1 80 ? 6.065 -3.179 2.919 1.00 64.44 80 GLU A O 1
ATOM 590 N N . LEU A 1 81 ? 4.080 -3.519 1.874 1.00 63.12 81 LEU A N 1
ATOM 591 C CA . LEU A 1 81 ? 3.203 -3.269 3.019 1.00 63.12 81 LEU A CA 1
ATOM 592 C C . LEU A 1 81 ? 3.766 -3.982 4.253 1.00 63.12 81 LEU A C 1
ATOM 594 O O . LEU A 1 81 ? 3.708 -5.207 4.360 1.00 63.12 81 LEU A O 1
ATOM 598 N N . ARG A 1 82 ? 4.327 -3.212 5.194 1.00 69.69 82 ARG A N 1
ATOM 599 C CA . ARG A 1 82 ? 4.904 -3.772 6.429 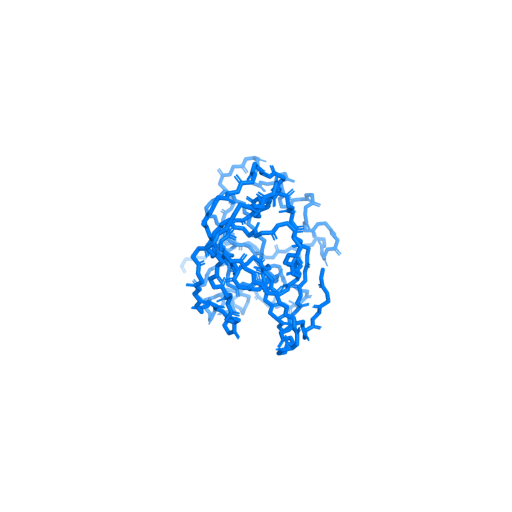1.00 69.69 82 ARG A CA 1
ATOM 600 C C . ARG A 1 82 ? 3.822 -4.374 7.320 1.00 69.69 82 ARG A C 1
ATOM 602 O O . ARG A 1 82 ? 4.107 -5.228 8.156 1.00 69.69 82 ARG A O 1
ATOM 609 N N . CYS A 1 83 ? 2.583 -3.944 7.110 1.00 78.38 83 CYS A N 1
ATOM 610 C CA . CYS A 1 83 ? 1.401 -4.416 7.800 1.00 78.38 83 CYS A CA 1
ATOM 611 C C . CYS A 1 83 ? 0.528 -5.282 6.890 1.00 78.38 83 CYS A C 1
ATOM 613 O O . CYS A 1 83 ? 0.469 -5.079 5.682 1.00 78.38 83 CYS A O 1
ATOM 615 N N . SER A 1 84 ? -0.197 -6.233 7.479 1.00 75.44 84 SER A N 1
ATOM 616 C CA . SER A 1 84 ? -0.922 -7.309 6.783 1.00 75.44 84 SER A CA 1
ATOM 617 C C . SER A 1 84 ? -2.174 -6.873 5.993 1.00 75.44 84 SER A C 1
ATOM 619 O O . SER A 1 84 ? -3.125 -7.648 5.874 1.00 75.44 84 SER A O 1
ATOM 621 N N . GLY A 1 85 ? -2.222 -5.637 5.494 1.00 71.88 85 GLY A N 1
ATOM 622 C CA . GLY A 1 85 ? -3.282 -5.109 4.642 1.00 71.88 85 GLY A CA 1
ATOM 623 C C . GLY A 1 85 ? -3.694 -3.669 4.969 1.00 71.88 85 GLY A C 1
ATOM 624 O O . GLY A 1 85 ? -3.185 -3.075 5.910 1.00 71.88 85 GLY A O 1
ATOM 625 N N . PRO A 1 86 ? -4.646 -3.111 4.210 1.00 69.69 86 PRO A N 1
ATOM 626 C CA . PRO A 1 86 ? -5.009 -1.687 4.225 1.00 69.69 86 PRO A CA 1
ATOM 627 C C . PRO A 1 86 ? -5.805 -1.254 5.457 1.00 69.69 86 PRO A C 1
ATOM 629 O O . PRO A 1 86 ? -5.818 -0.076 5.788 1.00 69.69 86 PRO A O 1
ATOM 632 N N . ASP A 1 87 ? -6.442 -2.193 6.160 1.00 80.88 87 ASP A N 1
ATOM 633 C CA . ASP A 1 87 ? -7.077 -1.904 7.453 1.00 80.88 87 ASP A CA 1
ATOM 634 C C . ASP A 1 87 ? -6.048 -1.803 8.594 1.00 80.88 87 ASP A C 1
ATOM 636 O O . ASP A 1 87 ? -6.424 -1.673 9.761 1.00 80.88 87 ASP A O 1
ATOM 640 N N . TRP A 1 88 ? -4.761 -1.979 8.286 1.00 85.88 88 TRP A N 1
ATOM 641 C CA . TRP A 1 88 ? -3.676 -1.786 9.226 1.00 85.88 88 TRP A CA 1
ATOM 642 C C . TRP A 1 88 ? -2.949 -0.488 8.903 1.00 85.88 88 TRP A C 1
ATOM 644 O O . TRP A 1 88 ? -2.545 -0.240 7.772 1.00 85.88 88 TRP A O 1
ATOM 654 N N . TYR A 1 89 ? -2.739 0.306 9.936 1.00 84.31 89 TYR A N 1
ATOM 655 C CA . TYR A 1 89 ? -2.061 1.585 9.889 1.00 84.31 89 TYR A CA 1
ATOM 656 C C . TYR A 1 89 ? -0.666 1.429 10.482 1.00 84.31 89 TYR A C 1
ATOM 658 O O . TYR A 1 89 ? -0.513 0.828 11.546 1.00 84.31 89 TYR A O 1
ATOM 666 N N . GLU A 1 90 ? 0.349 1.954 9.803 1.00 84.19 90 GLU A N 1
ATOM 667 C CA . GLU A 1 90 ? 1.733 1.894 10.271 1.00 84.19 90 GLU A CA 1
ATOM 668 C C . GLU A 1 90 ? 2.074 3.124 11.116 1.00 84.19 90 GLU A C 1
ATOM 670 O O . GLU A 1 90 ? 1.841 4.264 10.710 1.00 84.19 90 GLU A O 1
ATOM 675 N N . PHE A 1 91 ? 2.692 2.884 12.271 1.00 85.69 91 PHE A N 1
ATOM 676 C CA . PHE A 1 91 ? 3.398 3.914 13.021 1.00 85.69 91 PHE A CA 1
ATOM 677 C C . PHE A 1 91 ? 4.708 3.344 13.572 1.00 85.69 91 PHE A C 1
ATOM 679 O O . PHE A 1 91 ? 4.720 2.481 14.455 1.00 85.69 91 PHE A O 1
ATOM 686 N N . GLY A 1 92 ? 5.830 3.826 13.031 1.00 83.50 92 GLY A N 1
ATOM 687 C CA . GLY A 1 92 ? 7.163 3.336 13.373 1.00 83.50 92 GLY A CA 1
ATOM 688 C C . GLY A 1 92 ? 7.407 1.918 12.852 1.00 83.50 92 GLY A C 1
ATOM 689 O O . GLY A 1 92 ? 7.524 1.705 11.652 1.00 83.50 92 GLY A O 1
ATOM 690 N N . GLU A 1 93 ? 7.533 0.947 13.754 1.00 83.19 93 GLU A N 1
ATOM 691 C CA . GLU A 1 93 ? 7.695 -0.478 13.410 1.00 83.19 93 GLU A CA 1
ATOM 692 C C . GLU A 1 93 ? 6.450 -1.311 13.746 1.00 83.19 93 GLU A C 1
ATOM 694 O O . GLU A 1 93 ? 6.481 -2.539 13.673 1.00 83.19 93 GLU A O 1
ATOM 699 N N . PHE A 1 94 ? 5.355 -0.653 14.131 1.00 88.12 94 PHE A N 1
ATOM 700 C CA . PHE A 1 94 ? 4.139 -1.301 14.605 1.00 88.12 94 PHE A CA 1
ATOM 701 C C . PHE A 1 94 ? 2.964 -1.066 13.657 1.00 88.12 94 PHE A C 1
ATOM 703 O O . PHE A 1 94 ? 2.861 -0.031 12.996 1.00 88.12 94 PHE A O 1
ATOM 710 N N . CYS A 1 95 ? 2.054 -2.038 13.650 1.00 90.44 95 CYS A N 1
ATOM 711 C CA . CYS A 1 95 ? 0.841 -2.047 12.847 1.00 90.44 95 CYS A CA 1
ATOM 712 C C . CYS A 1 95 ? -0.390 -1.987 13.753 1.00 90.44 95 CYS A C 1
ATOM 714 O O . CYS A 1 95 ? -0.528 -2.794 14.674 1.00 90.44 95 CYS A O 1
ATOM 716 N N . TYR A 1 96 ? -1.310 -1.075 13.457 1.00 90.31 96 TYR A N 1
ATOM 717 C CA . TYR A 1 96 ? -2.493 -0.792 14.267 1.00 90.31 96 TYR A CA 1
ATOM 718 C C . TYR A 1 96 ? -3.745 -1.024 13.434 1.00 90.31 96 TYR A C 1
ATOM 720 O O . TYR A 1 96 ? -3.846 -0.516 12.326 1.00 90.31 96 TYR A O 1
ATOM 728 N N . LYS A 1 97 ? -4.720 -1.767 13.958 1.00 90.38 97 LYS A N 1
ATOM 729 C CA . LYS A 1 97 ? -6.000 -2.000 13.279 1.00 90.38 97 LYS A CA 1
ATOM 730 C C . LYS A 1 97 ? -7.160 -1.604 14.193 1.00 90.38 97 LYS A C 1
ATOM 732 O O . LYS A 1 97 ? -7.389 -2.299 15.186 1.00 90.38 97 LYS A O 1
ATOM 737 N N . PRO A 1 98 ? -7.883 -0.507 13.906 1.00 88.69 98 PRO A N 1
ATOM 738 C CA . PRO A 1 98 ? -9.058 -0.123 14.669 1.00 88.69 98 PRO A CA 1
ATOM 739 C C . PRO A 1 98 ? -10.250 -1.022 14.333 1.00 88.69 98 PRO A C 1
ATOM 741 O O . PRO A 1 98 ? -10.367 -1.568 13.236 1.00 88.69 98 PRO A O 1
ATOM 744 N N . PHE A 1 99 ? -11.167 -1.149 15.289 1.00 87.62 99 PHE A N 1
ATOM 745 C CA . PHE A 1 99 ? -12.412 -1.891 15.125 1.00 87.62 99 PHE A CA 1
ATOM 746 C C . PHE A 1 99 ? -13.584 -1.022 15.566 1.00 87.62 99 PHE A C 1
ATOM 748 O O . PHE A 1 99 ? -13.564 -0.461 16.659 1.00 87.62 99 PHE A O 1
ATOM 755 N N . VAL A 1 100 ? -14.626 -0.965 14.739 1.00 85.06 100 VAL A N 1
ATOM 756 C CA . VAL A 1 100 ? -15.881 -0.260 15.057 1.00 85.06 100 VAL A CA 1
ATOM 757 C C . VAL A 1 100 ? -16.833 -1.104 15.913 1.00 85.06 100 VAL A C 1
ATOM 759 O O . VAL A 1 100 ? -17.719 -0.575 16.584 1.00 85.06 100 VAL A O 1
ATOM 762 N N . ASP A 1 101 ? -16.659 -2.429 15.911 1.00 88.00 101 ASP A N 1
ATOM 763 C CA . ASP A 1 101 ? -17.529 -3.341 16.647 1.00 88.00 101 ASP A CA 1
ATOM 764 C C . ASP A 1 101 ? -17.317 -3.222 18.157 1.00 88.00 101 ASP A C 1
ATOM 766 O O . ASP A 1 101 ? -16.240 -3.526 18.680 1.00 88.00 101 ASP A O 1
ATOM 770 N N . LYS A 1 102 ? -18.389 -2.921 18.893 1.00 89.88 102 LYS A N 1
ATOM 771 C CA . LYS A 1 102 ? -18.353 -2.948 20.358 1.00 89.88 102 LYS A CA 1
ATOM 772 C C . LYS A 1 102 ? -18.171 -4.376 20.868 1.00 89.88 102 LYS A C 1
ATOM 774 O O . LYS A 1 102 ? -18.927 -5.287 20.528 1.00 89.88 102 LYS A O 1
ATOM 779 N N . LYS A 1 103 ? -17.170 -4.567 21.726 1.00 92.88 103 LYS A N 1
ATOM 780 C CA . LYS A 1 103 ? -16.845 -5.843 22.378 1.00 92.88 103 LYS A CA 1
ATOM 781 C C . LYS A 1 103 ? -16.517 -5.593 23.850 1.00 92.88 103 LYS A C 1
ATOM 783 O O . LYS A 1 103 ? -16.167 -4.482 24.238 1.00 92.88 103 LYS A O 1
ATOM 788 N N . THR A 1 104 ? -16.610 -6.631 24.679 1.00 95.88 104 THR A N 1
ATOM 789 C CA . THR A 1 104 ? -15.992 -6.605 26.015 1.00 95.88 104 THR A CA 1
ATOM 790 C C . THR A 1 104 ? -14.470 -6.607 25.872 1.00 95.88 104 THR A C 1
ATOM 792 O O . THR A 1 104 ? -13.958 -7.109 24.869 1.00 95.88 104 THR A O 1
ATOM 795 N N . TRP A 1 105 ? -13.738 -6.118 26.878 1.00 95.38 105 TRP A N 1
ATOM 796 C CA . TRP A 1 105 ? -12.269 -6.083 26.844 1.00 95.38 105 TRP A CA 1
ATOM 797 C C . TRP A 1 105 ? -11.649 -7.456 26.521 1.00 95.38 105 TRP A C 1
ATOM 799 O O . TRP A 1 105 ? -10.834 -7.586 25.610 1.00 95.38 105 TRP A O 1
ATOM 809 N N . HIS A 1 106 ? -12.127 -8.519 27.178 1.00 95.94 106 HIS A N 1
ATOM 810 C CA . HIS A 1 106 ? -11.667 -9.892 26.940 1.00 95.94 106 HIS A CA 1
ATOM 811 C C . HIS A 1 106 ? -11.906 -10.369 25.497 1.00 95.94 106 HIS A C 1
ATOM 813 O O . HIS A 1 106 ? -11.054 -11.039 24.911 1.00 95.94 106 HIS A O 1
ATOM 819 N N . ASN A 1 107 ? -13.059 -10.027 24.911 1.00 97.06 107 ASN A N 1
ATOM 820 C CA . ASN A 1 107 ? -13.385 -10.401 23.535 1.00 97.06 107 ASN A CA 1
ATOM 821 C C . ASN A 1 107 ? -12.609 -9.560 22.515 1.00 97.06 107 ASN A C 1
ATOM 823 O O . ASN A 1 107 ? -12.196 -10.102 21.492 1.00 97.06 107 ASN A O 1
ATOM 827 N N . ALA A 1 108 ? -12.376 -8.275 22.796 1.00 95.94 108 ALA A N 1
ATOM 828 C CA . ALA A 1 108 ? -11.531 -7.409 21.978 1.00 95.94 108 ALA A CA 1
ATOM 829 C C . ALA A 1 108 ? -10.093 -7.947 21.934 1.00 95.94 108 ALA A C 1
ATOM 831 O O . ALA A 1 108 ? -9.560 -8.197 20.855 1.00 95.94 108 ALA A O 1
ATOM 832 N N . ARG A 1 109 ? -9.519 -8.273 23.099 1.00 96.62 109 ARG A N 1
ATOM 833 C CA . ARG A 1 109 ? -8.186 -8.878 23.196 1.00 96.62 109 ARG A CA 1
ATOM 834 C C . ARG A 1 109 ? -8.070 -10.189 22.431 1.00 96.62 109 ARG A C 1
ATOM 836 O O . ARG A 1 109 ? -7.106 -10.406 21.700 1.00 96.62 109 ARG A O 1
ATOM 843 N N . ARG A 1 110 ? -9.065 -11.070 22.572 1.00 97.31 110 ARG A N 1
ATOM 844 C CA . ARG A 1 110 ? -9.116 -12.332 21.823 1.00 97.31 110 ARG A CA 1
ATOM 845 C C . ARG A 1 110 ? -9.149 -12.090 20.313 1.00 97.31 110 ARG A C 1
ATOM 847 O O . ARG A 1 110 ? -8.461 -12.794 19.585 1.00 97.31 110 ARG A O 1
ATOM 854 N N . ALA A 1 111 ? -9.919 -11.107 19.850 1.00 96.00 111 ALA A N 1
ATOM 855 C CA . ALA A 1 111 ? -9.997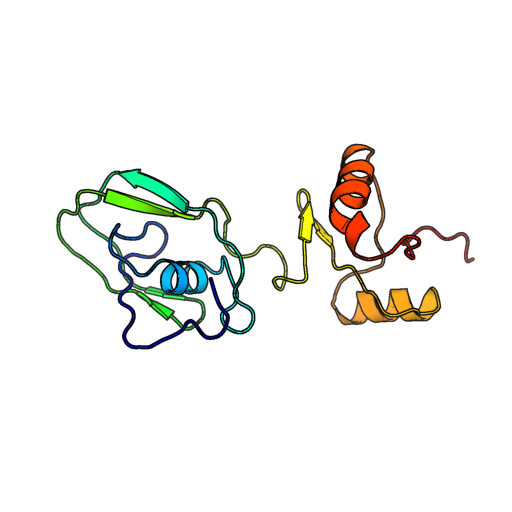 -10.768 18.433 1.00 96.00 111 ALA A CA 1
ATOM 856 C C . ALA A 1 111 ? -8.642 -10.293 17.880 1.00 96.00 111 ALA A C 1
ATOM 858 O O . ALA A 1 111 ? -8.211 -10.808 16.852 1.00 96.00 111 ALA A O 1
ATOM 859 N N . CYS A 1 112 ? -7.933 -9.405 18.588 1.00 95.38 112 CYS A N 1
ATOM 860 C CA . CYS A 1 112 ? -6.585 -8.971 18.199 1.00 95.38 112 CYS A CA 1
ATOM 861 C C . CYS A 1 112 ? -5.598 -10.149 18.145 1.00 95.38 112 CYS A C 1
ATOM 863 O O . CYS A 1 112 ? -4.867 -10.306 17.169 1.00 95.38 112 CYS A O 1
ATOM 865 N N . ARG A 1 113 ? -5.639 -11.041 19.144 1.00 96.25 113 ARG A N 1
ATOM 866 C CA . ARG A 1 113 ? -4.785 -12.242 19.200 1.00 96.25 113 ARG A CA 1
ATOM 867 C C . ARG A 1 113 ? -5.042 -13.238 18.081 1.00 96.25 113 ARG A C 1
ATOM 869 O O . ARG A 1 113 ? -4.095 -13.826 17.570 1.00 96.25 113 ARG A O 1
ATOM 876 N N . ASN A 1 114 ? -6.292 -13.389 17.652 1.00 95.81 114 ASN A N 1
ATOM 877 C CA . ASN A 1 114 ? -6.631 -14.231 16.503 1.00 95.81 114 ASN A CA 1
ATOM 878 C C . ASN A 1 114 ? -6.052 -13.701 15.178 1.00 95.81 114 ASN A C 1
ATOM 880 O O . ASN A 1 114 ? -5.964 -14.460 14.219 1.00 95.81 114 ASN A O 1
ATOM 884 N N . LEU A 1 115 ? -5.654 -12.426 15.125 1.00 92.75 115 LEU A N 1
ATOM 885 C CA . LEU A 1 115 ? -4.988 -11.801 13.979 1.00 92.75 115 LEU A CA 1
ATOM 886 C C . LEU A 1 115 ? -3.456 -11.775 14.120 1.00 92.75 115 LEU A C 1
ATOM 888 O O . LEU A 1 115 ? -2.784 -11.163 13.297 1.00 92.75 115 LEU A O 1
ATOM 892 N N . GLY A 1 116 ? -2.896 -12.404 15.160 1.00 92.38 116 GLY A N 1
ATOM 893 C CA . GLY A 1 116 ? -1.459 -12.366 15.443 1.00 92.38 116 GLY A CA 1
ATOM 894 C C . GLY A 1 116 ? -0.971 -11.068 16.100 1.00 92.38 116 GLY A C 1
ATOM 895 O O . GLY A 1 116 ? 0.231 -10.830 16.129 1.00 92.38 116 GLY A O 1
ATOM 896 N N . ALA A 1 117 ? -1.879 -10.247 16.638 1.00 94.31 117 ALA A N 1
ATOM 897 C CA . ALA A 1 117 ? -1.577 -9.009 17.364 1.00 94.31 117 ALA A CA 1
ATOM 898 C C . ALA A 1 117 ? -2.037 -9.086 18.839 1.00 94.31 117 ALA A C 1
ATOM 900 O O . ALA A 1 117 ? -2.408 -10.145 19.342 1.00 94.31 117 ALA A O 1
ATOM 901 N N . ASP A 1 118 ? -2.040 -7.968 19.563 1.00 96.50 118 ASP A N 1
ATOM 902 C CA . ASP A 1 118 ? -2.701 -7.823 20.872 1.00 96.50 118 ASP A CA 1
ATOM 903 C C . ASP A 1 118 ? -3.354 -6.424 20.936 1.00 96.50 118 ASP A C 1
ATOM 905 O O . ASP A 1 118 ? -3.239 -5.643 19.988 1.00 96.50 118 ASP A O 1
ATOM 909 N N . LEU A 1 119 ? -4.086 -6.110 22.009 1.00 96.00 119 LEU A N 1
ATOM 910 C CA . LEU A 1 119 ? -4.589 -4.746 22.214 1.00 96.00 119 LEU A CA 1
ATOM 911 C C . LEU A 1 119 ? -3.425 -3.752 22.317 1.00 96.00 119 LEU A C 1
ATOM 913 O O . LEU A 1 119 ? -2.371 -4.075 22.866 1.00 96.00 119 LEU A O 1
ATOM 917 N N . VAL A 1 120 ? -3.645 -2.532 21.819 1.00 94.06 120 VAL A N 1
ATOM 918 C CA . VAL A 1 120 ? -2.603 -1.503 21.715 1.00 94.06 120 VAL A CA 1
ATOM 919 C C . VAL A 1 120 ? -1.996 -1.149 23.076 1.00 94.06 120 VAL A C 1
ATOM 921 O O . VAL A 1 120 ? -2.714 -0.948 24.057 1.00 94.06 120 VAL A O 1
ATOM 924 N N . SER A 1 121 ? -0.669 -1.052 23.127 1.00 94.12 121 SER A N 1
ATOM 925 C CA . SER A 1 121 ? 0.085 -0.542 24.271 1.00 94.12 121 SER A CA 1
ATOM 926 C C . SER A 1 121 ? 0.784 0.740 23.848 1.00 94.12 121 SER A C 1
ATOM 928 O O . SER A 1 121 ? 1.791 0.663 23.158 1.00 94.12 121 SER A O 1
ATOM 930 N N . ILE A 1 122 ? 0.292 1.882 24.321 1.00 92.69 122 ILE A N 1
ATOM 931 C CA . ILE A 1 122 ? 0.807 3.196 23.929 1.00 92.69 122 ILE A CA 1
ATOM 932 C C . ILE A 1 122 ? 2.032 3.535 24.779 1.00 92.69 122 ILE A C 1
ATOM 934 O O . ILE A 1 122 ? 1.921 3.677 25.998 1.00 92.69 122 ILE A O 1
ATOM 938 N N . GLN A 1 123 ? 3.206 3.633 24.155 1.00 91.75 123 GLN A N 1
ATOM 939 C CA . GLN A 1 123 ? 4.494 3.777 24.850 1.00 91.75 123 GLN A CA 1
ATOM 940 C C . GLN A 1 123 ? 5.117 5.169 24.713 1.00 91.75 123 GLN A C 1
ATOM 942 O O . GLN A 1 123 ? 6.133 5.456 25.348 1.00 91.75 123 GLN A O 1
ATOM 947 N N . SER A 1 124 ? 4.539 6.055 23.900 1.00 93.44 124 SER A N 1
ATOM 948 C CA . SER A 1 124 ? 5.060 7.411 23.726 1.00 93.44 124 SER A CA 1
ATOM 949 C C . SER A 1 124 ? 3.961 8.438 23.474 1.00 93.44 124 SER A C 1
ATOM 951 O O . SER A 1 124 ? 2.893 8.124 22.955 1.00 93.44 124 SER A O 1
ATOM 953 N N . MET A 1 125 ? 4.250 9.704 23.787 1.00 93.06 125 MET A N 1
ATOM 954 C CA . MET A 1 125 ? 3.347 10.814 23.457 1.00 93.06 125 MET A CA 1
ATOM 955 C C . MET A 1 125 ? 3.179 11.009 21.943 1.00 93.06 125 MET A C 1
ATOM 957 O O . MET A 1 125 ? 2.145 11.500 21.505 1.00 93.06 125 MET A O 1
ATOM 961 N N . LEU A 1 126 ? 4.184 10.628 21.147 1.00 91.62 126 LEU A N 1
ATOM 962 C CA . LEU A 1 126 ? 4.122 10.701 19.687 1.00 91.62 126 LEU A CA 1
ATOM 963 C C . LEU A 1 126 ? 3.144 9.661 19.120 1.00 91.62 126 LEU A C 1
ATOM 965 O O . LEU A 1 126 ? 2.357 9.977 18.236 1.00 91.62 126 LEU A O 1
ATOM 969 N N . GLU A 1 127 ? 3.163 8.446 19.667 1.00 91.31 127 GLU A N 1
ATOM 970 C CA . GLU A 1 127 ? 2.196 7.394 19.337 1.00 91.31 127 GLU A CA 1
ATOM 971 C C . GLU A 1 127 ? 0.781 7.790 19.773 1.00 91.31 127 GLU A C 1
ATOM 973 O O . GLU A 1 127 ? -0.156 7.656 18.993 1.00 91.31 127 GLU A O 1
ATOM 978 N N . GLN A 1 128 ? 0.634 8.350 20.982 1.00 91.19 128 GLN A N 1
ATOM 979 C CA . GLN A 1 128 ? -0.644 8.871 21.474 1.00 91.19 128 GLN A CA 1
ATOM 980 C C . GLN A 1 128 ? -1.222 9.927 20.520 1.00 91.19 128 GLN A C 1
ATOM 982 O O . GLN A 1 128 ? -2.377 9.805 20.119 1.00 91.19 128 GLN A O 1
ATOM 987 N N . SER A 1 129 ? -0.439 10.944 20.129 1.00 90.12 129 SER A N 1
ATOM 988 C CA . SER A 1 129 ? -0.958 12.011 19.261 1.00 90.12 129 SER A CA 1
ATOM 989 C C . SER A 1 129 ? -1.264 11.514 17.8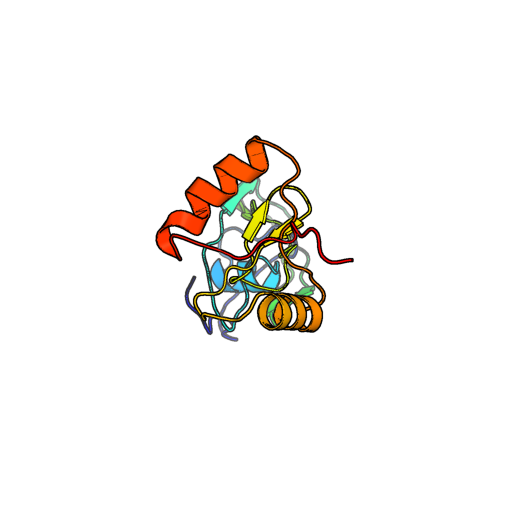50 1.00 90.12 129 SER A C 1
ATOM 991 O O . SER A 1 129 ? -2.248 11.942 17.245 1.00 90.12 129 SER A O 1
ATOM 993 N N . TRP A 1 130 ? -0.462 10.577 17.336 1.00 88.62 130 TRP A N 1
ATOM 994 C CA . TRP A 1 130 ? -0.743 9.927 16.065 1.00 88.62 130 TRP A CA 1
ATOM 995 C C . TRP A 1 130 ? -2.065 9.155 16.126 1.00 88.62 130 TRP A C 1
ATOM 997 O O . TRP A 1 130 ? -2.936 9.427 15.302 1.00 88.62 130 TRP A O 1
ATOM 1007 N N . LEU A 1 131 ? -2.263 8.289 17.130 1.00 87.25 131 LEU A N 1
ATOM 1008 C CA . LEU A 1 131 ? -3.509 7.537 17.331 1.00 87.25 131 LEU A CA 1
ATOM 1009 C C . LEU A 1 131 ? -4.718 8.470 17.438 1.00 87.25 131 LEU A C 1
ATOM 1011 O O . LEU A 1 131 ? -5.726 8.233 16.777 1.00 87.25 131 LEU A O 1
ATOM 1015 N N . GLU A 1 132 ? -4.610 9.546 18.221 1.00 85.25 132 GLU A N 1
ATOM 1016 C CA . GLU A 1 132 ? -5.670 10.548 18.356 1.00 85.25 132 GLU A CA 1
ATOM 1017 C C . GLU A 1 132 ? -5.994 11.225 17.024 1.00 85.25 132 GLU A C 1
ATOM 1019 O O . GLU A 1 132 ? -7.165 11.416 16.726 1.00 85.25 132 GLU A O 1
ATOM 1024 N N . SER A 1 133 ? -4.996 11.559 16.201 1.00 80.88 133 SER A N 1
ATOM 1025 C CA . SER A 1 133 ? -5.235 12.192 14.898 1.00 80.88 133 SER A CA 1
ATOM 1026 C C . SER A 1 133 ? -5.810 11.235 13.849 1.00 80.88 133 SER A C 1
ATOM 1028 O O . SER A 1 133 ? -6.666 11.629 13.061 1.00 80.88 133 SER A O 1
ATOM 1030 N N . TYR A 1 134 ? -5.347 9.982 13.835 1.00 72.56 134 TYR A N 1
ATOM 1031 C CA . TYR A 1 134 ? -5.608 9.029 12.756 1.00 72.56 134 TYR A CA 1
ATOM 1032 C C . TYR A 1 134 ? -6.839 8.156 13.018 1.00 72.56 134 TYR A C 1
ATOM 1034 O O . TYR A 1 134 ? -7.492 7.706 12.080 1.00 72.56 134 TYR A O 1
ATOM 1042 N N . LEU A 1 135 ? -7.176 7.916 14.289 1.00 70.88 135 LEU A N 1
ATOM 1043 C CA . LEU A 1 135 ? -8.318 7.090 14.692 1.00 70.88 135 LEU A CA 1
ATOM 1044 C C . LEU A 1 135 ? -9.539 7.912 15.134 1.00 70.88 135 LEU A C 1
ATOM 1046 O O . LEU A 1 135 ? -10.578 7.321 15.441 1.00 70.88 135 LEU A O 1
ATOM 1050 N N . TYR A 1 136 ? -9.446 9.250 15.116 1.00 64.81 136 TYR A N 1
ATOM 1051 C CA . TYR A 1 136 ? -10.546 10.164 15.459 1.00 64.81 136 TYR A CA 1
ATOM 1052 C C . TYR A 1 136 ? -11.824 9.887 14.662 1.00 64.81 136 TYR A C 1
ATOM 1054 O O . TYR A 1 136 ? -12.927 9.965 15.198 1.00 64.81 136 TYR A O 1
ATOM 1062 N N . GLU A 1 137 ? -11.681 9.540 13.380 1.00 60.19 137 GLU A N 1
ATOM 1063 C CA . GLU A 1 137 ? -12.827 9.324 12.491 1.00 60.19 137 GLU A CA 1
ATOM 1064 C C . GLU A 1 137 ? -13.579 8.015 12.768 1.00 60.19 137 GLU A C 1
ATOM 1066 O O . GLU A 1 137 ? -14.682 7.820 12.259 1.00 60.19 137 GLU A O 1
ATOM 1071 N N . VAL A 1 138 ? -13.009 7.116 13.578 1.00 60.56 138 VAL A N 1
ATOM 1072 C CA . VAL A 1 138 ? -13.530 5.756 13.743 1.00 60.56 138 VAL A CA 1
ATOM 1073 C C . VAL A 1 138 ? -14.371 5.624 15.015 1.00 60.56 138 VAL A C 1
ATOM 1075 O O . VAL A 1 138 ? -15.487 5.108 14.941 1.00 60.56 138 VAL A O 1
ATOM 1078 N N . THR A 1 139 ? -13.890 6.075 16.185 1.00 62.19 139 THR A N 1
ATOM 1079 C CA . THR A 1 139 ? -14.635 5.969 17.462 1.00 62.19 139 THR A CA 1
ATOM 1080 C C . THR A 1 139 ? -14.127 6.958 18.527 1.00 62.19 139 THR A C 1
ATOM 1082 O O . THR A 1 139 ? -12.960 7.335 18.489 1.00 62.19 139 THR A O 1
ATOM 1085 N N . SER A 1 140 ? -14.950 7.299 19.530 1.00 67.12 140 SER A N 1
ATOM 1086 C CA . SER A 1 140 ? -14.534 8.134 20.674 1.00 67.12 140 SER A CA 1
ATOM 1087 C C . SER A 1 140 ? -13.861 7.369 21.822 1.00 67.12 140 SER A C 1
ATOM 1089 O O . SER A 1 140 ? -13.029 7.949 22.507 1.00 67.12 140 SER A O 1
ATOM 1091 N N . ASP A 1 141 ? -14.196 6.088 22.032 1.00 82.44 141 ASP A N 1
ATOM 1092 C CA . ASP A 1 141 ? -13.680 5.274 23.142 1.00 82.44 141 ASP A CA 1
ATOM 1093 C C . ASP A 1 141 ? -13.252 3.886 22.643 1.00 82.44 141 ASP A C 1
ATOM 1095 O O . ASP A 1 141 ? -14.081 3.095 22.180 1.00 82.44 141 ASP A O 1
ATOM 1099 N N . VAL A 1 142 ? -11.962 3.567 22.779 1.00 87.62 142 VAL A N 1
ATOM 1100 C CA . VAL A 1 142 ? -11.366 2.295 22.340 1.00 87.62 142 VAL A CA 1
ATOM 1101 C C . VAL A 1 142 ? -10.770 1.515 23.507 1.00 87.62 142 VAL A C 1
ATOM 1103 O O . VAL A 1 142 ? -10.194 2.084 24.434 1.00 87.62 142 VAL A O 1
ATOM 1106 N N . TRP A 1 143 ? -10.861 0.184 23.451 1.00 92.94 143 TRP A N 1
ATOM 1107 C CA . TRP A 1 143 ? -10.121 -0.666 24.383 1.00 92.94 143 TRP A CA 1
ATOM 1108 C C . TRP A 1 143 ? -8.627 -0.650 24.061 1.00 92.94 143 TRP A C 1
ATOM 1110 O O . TRP A 1 143 ? -8.231 -0.909 22.926 1.00 92.94 143 TRP A O 1
ATOM 1120 N N . THR A 1 144 ? -7.805 -0.433 25.086 1.00 93.44 144 THR A N 1
ATOM 1121 C CA . THR A 1 144 ? -6.346 -0.580 25.023 1.00 93.44 144 THR A CA 1
ATOM 1122 C C . THR A 1 144 ? -5.888 -1.783 25.850 1.00 93.44 144 THR A C 1
ATOM 1124 O O . THR A 1 144 ? -6.669 -2.420 26.565 1.00 93.44 144 THR A O 1
ATOM 1127 N N . GLY A 1 145 ? -4.606 -2.127 25.737 1.00 95.25 145 GLY A N 1
ATOM 1128 C CA . GLY A 1 145 ? -3.983 -3.216 26.484 1.00 95.25 145 GLY A CA 1
ATOM 1129 C C . GLY A 1 145 ? -3.775 -2.918 27.972 1.00 95.25 145 GLY A C 1
ATOM 1130 O O . GLY A 1 145 ? -3.440 -3.837 28.720 1.00 95.25 145 GLY A O 1
ATOM 1131 N N . LEU A 1 146 ? -3.988 -1.675 28.423 1.00 93.38 146 LEU A N 1
ATOM 1132 C CA . LEU A 1 146 ? -3.846 -1.301 29.830 1.00 93.38 146 LEU A CA 1
ATOM 1133 C C . LEU A 1 146 ? -4.914 -2.007 30.676 1.00 93.38 146 LEU A C 1
ATOM 1135 O O . LEU A 1 146 ? -6.107 -1.904 30.399 1.00 93.38 146 LEU A O 1
ATOM 1139 N N . ASN A 1 147 ? -4.481 -2.745 31.695 1.00 91.38 147 ASN A N 1
ATOM 1140 C CA . ASN A 1 147 ? -5.361 -3.457 32.617 1.00 91.38 147 ASN A CA 1
ATOM 1141 C C . ASN A 1 147 ? -4.648 -3.709 33.954 1.00 91.38 147 ASN A C 1
ATOM 1143 O O . ASN A 1 147 ? -3.420 -3.750 34.003 1.00 91.38 147 ASN A O 1
ATOM 1147 N N . ASP A 1 148 ? -5.432 -3.900 35.009 1.00 93.12 148 ASP A N 1
ATOM 1148 C CA . ASP A 1 148 ? -5.018 -4.252 36.373 1.00 93.12 148 ASP A CA 1
ATOM 1149 C C . ASP A 1 148 ? -5.528 -5.646 36.786 1.00 93.12 148 ASP A C 1
ATOM 1151 O O . ASP A 1 148 ? -5.580 -5.978 37.971 1.00 93.12 148 ASP A O 1
ATOM 1155 N N . LEU A 1 149 ? -5.928 -6.462 35.803 1.00 85.44 149 LEU A N 1
ATOM 1156 C CA . LEU A 1 149 ? -6.429 -7.812 36.035 1.00 85.44 149 LEU A CA 1
ATOM 1157 C C . LEU A 1 149 ? -5.301 -8.681 36.604 1.00 85.44 149 LEU A C 1
ATOM 1159 O O . LEU A 1 149 ? -4.211 -8.748 36.033 1.00 85.44 149 LEU A O 1
ATOM 1163 N N . VAL A 1 150 ? -5.591 -9.332 37.731 1.00 64.44 150 VAL A N 1
ATOM 1164 C CA . VAL A 1 150 ? -4.676 -10.225 38.460 1.00 64.44 150 VAL A CA 1
ATOM 1165 C C . VAL A 1 150 ? -4.764 -11.648 37.925 1.00 64.44 150 VAL A C 1
ATOM 1167 O O . VAL A 1 150 ? -5.902 -12.105 37.665 1.00 64.44 150 VAL A O 1
#